Protein AF-A0A925CYK1-F1 (afdb_monomer)

Secondary structure (DSSP, 8-state):
--HHHHHHHHHHHHHHHHHHHHHHHHTTS-HHHHHHHHHHHHHHHHHHHHHS---SHHHHHHHHHHTT-

pLDDT: mean 77.78, std 14.98, range [47.16, 93.19]

Radius of gyration: 19.96 Å; Cα contacts (8 Å, |Δi|>4): 26; chains: 1; bounding box: 42×21×51 Å

Foldseek 3Di:
DVVVVCVVVVVCLVCVLVVQLVVCVVVVHHSVVSSVCSVCVVVVVVVVVVPPDDPCPVVVVVVVVVVVD

Solvent-accessible surface area (backbone atoms only — not comparable to full-atom values): 3962 Å² total; per-residue (Å²): 127,66,70,72,68,47,50,62,56,53,48,50,63,69,44,45,27,55,54,48,15,52,52,28,47,77,68,79,40,66,30,67,62,40,28,52,48,48,64,46,45,63,56,54,52,49,52,52,59,73,66,47,72,83,76,57,62,67,56,54,51,48,53,61,55,60,74,72,110

Structure (mmCIF, N/CA/C/O backbone):
data_AF-A0A925CYK1-F1
#
_entry.id   AF-A0A925CYK1-F1
#
loop_
_atom_site.group_PDB
_atom_site.id
_atom_site.type_symbol
_atom_site.label_atom_id
_atom_site.label_alt_id
_atom_site.label_comp_id
_atom_site.label_asym_id
_atom_site.label_entity_id
_atom_site.label_seq_id
_atom_site.pdbx_PDB_ins_code
_atom_site.Cartn_x
_atom_site.Cartn_y
_atom_site.Cartn_z
_atom_site.occupancy
_atom_site.B_iso_or_equiv
_atom_site.auth_seq_id
_atom_site.auth_comp_id
_atom_site.auth_asym_id
_atom_site.auth_atom_id
_atom_site.pdbx_PDB_model_num
ATOM 1 N N . MET A 1 1 ? 26.761 3.962 0.254 1.00 54.09 1 MET A N 1
ATOM 2 C CA . MET A 1 1 ? 25.959 5.162 0.592 1.00 54.09 1 MET A CA 1
ATOM 3 C C . MET A 1 1 ? 24.575 5.187 -0.073 1.00 54.09 1 MET A C 1
ATOM 5 O O . MET A 1 1 ? 23.808 6.087 0.224 1.00 54.09 1 MET A O 1
ATOM 9 N N . GLU A 1 2 ? 24.196 4.197 -0.889 1.00 57.62 2 GLU A N 1
ATOM 10 C CA . GLU A 1 2 ? 22.897 4.193 -1.595 1.00 57.62 2 GLU A CA 1
ATOM 11 C C . GLU A 1 2 ? 21.721 3.708 -0.720 1.00 57.62 2 GLU A C 1
ATOM 13 O O . GLU A 1 2 ? 20.621 4.244 -0.805 1.00 57.62 2 GLU A O 1
ATOM 18 N N . PHE A 1 3 ? 21.969 2.783 0.218 1.00 55.31 3 PHE A N 1
ATOM 19 C CA . PHE A 1 3 ? 20.950 2.240 1.135 1.00 55.31 3 PHE A CA 1
ATOM 20 C C . PHE A 1 3 ? 20.322 3.271 2.095 1.00 55.31 3 PHE A C 1
ATOM 22 O O . PHE A 1 3 ? 19.189 3.102 2.544 1.00 55.31 3 PHE A O 1
ATOM 29 N N . LEU A 1 4 ? 21.047 4.345 2.421 1.00 59.44 4 LEU A N 1
ATOM 30 C CA . LEU A 1 4 ? 20.563 5.403 3.316 1.00 59.44 4 LEU A CA 1
ATOM 31 C C . LEU A 1 4 ? 19.529 6.313 2.635 1.00 59.44 4 LEU A C 1
ATOM 33 O O . LEU A 1 4 ? 18.640 6.823 3.310 1.00 59.44 4 LEU A O 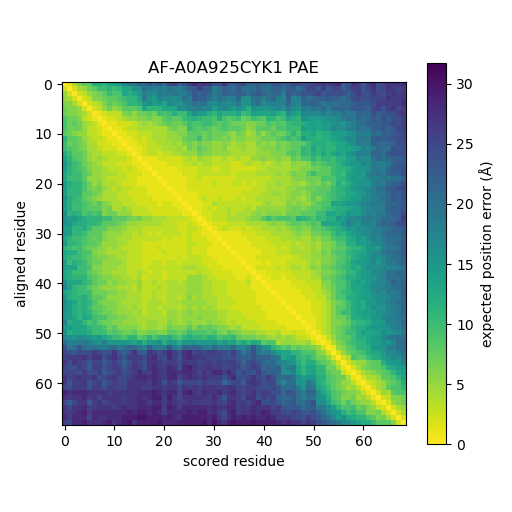1
ATOM 37 N N . PHE A 1 5 ? 19.598 6.465 1.308 1.00 60.00 5 PHE A N 1
ATOM 38 C CA . PHE A 1 5 ? 18.624 7.241 0.534 1.00 60.00 5 PHE A CA 1
ATOM 39 C C . PHE A 1 5 ? 17.356 6.443 0.196 1.00 60.00 5 PHE A C 1
ATOM 41 O O . PHE A 1 5 ? 16.291 7.034 0.031 1.00 60.00 5 PHE A O 1
ATOM 48 N N . SER A 1 6 ? 17.430 5.109 0.142 1.00 64.19 6 SER A N 1
ATOM 49 C CA . SER A 1 6 ? 16.274 4.246 -0.141 1.00 64.19 6 SER A CA 1
ATOM 50 C C . SER A 1 6 ? 15.391 3.972 1.081 1.00 64.19 6 SER A C 1
ATOM 52 O O . SER A 1 6 ? 14.195 3.730 0.933 1.00 64.19 6 SER A O 1
ATOM 54 N N . LEU A 1 7 ? 15.948 4.037 2.294 1.00 71.19 7 LEU A N 1
ATOM 55 C CA . LEU A 1 7 ? 15.212 3.872 3.554 1.00 71.19 7 LEU A CA 1
ATOM 56 C C . LEU A 1 7 ? 13.968 4.776 3.684 1.00 71.19 7 LEU A C 1
ATOM 58 O O . LEU A 1 7 ? 12.887 4.243 3.942 1.00 71.19 7 LEU A O 1
ATOM 62 N N . PRO A 1 8 ? 14.053 6.106 3.474 1.00 77.50 8 PRO A N 1
ATOM 63 C CA . PRO A 1 8 ? 12.876 6.970 3.546 1.00 77.50 8 PRO A CA 1
ATOM 64 C C . PRO A 1 8 ? 11.843 6.649 2.460 1.00 77.50 8 PRO A C 1
ATOM 66 O O . PRO A 1 8 ? 10.648 6.705 2.733 1.00 77.50 8 PRO A O 1
ATOM 69 N N . ALA A 1 9 ? 12.267 6.243 1.259 1.00 75.62 9 ALA A N 1
ATOM 70 C CA . ALA A 1 9 ? 11.346 5.857 0.190 1.00 75.62 9 ALA A CA 1
ATOM 71 C C . ALA A 1 9 ? 10.549 4.588 0.544 1.00 75.62 9 ALA A C 1
ATOM 73 O O . ALA A 1 9 ? 9.336 4.541 0.343 1.00 75.62 9 ALA A O 1
ATOM 74 N N . ILE A 1 10 ? 11.207 3.587 1.136 1.00 78.75 10 ILE A N 1
ATOM 75 C CA . ILE A 1 10 ? 10.550 2.357 1.602 1.00 78.75 10 ILE A CA 1
ATOM 76 C C . ILE A 1 10 ? 9.551 2.676 2.718 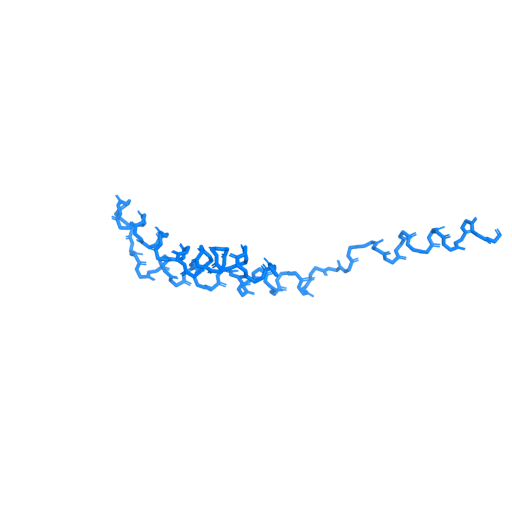1.00 78.75 10 ILE A C 1
ATOM 78 O O . ILE A 1 10 ? 8.423 2.186 2.693 1.00 78.75 10 ILE A O 1
ATOM 82 N N . LEU A 1 11 ? 9.933 3.537 3.665 1.00 81.88 11 LEU A N 1
ATOM 83 C CA . LEU A 1 11 ? 9.031 3.983 4.726 1.00 81.88 11 LEU A CA 1
ATOM 84 C C . LEU A 1 11 ? 7.804 4.692 4.146 1.00 81.88 11 LEU A C 1
ATOM 86 O O . LEU A 1 11 ? 6.686 4.363 4.528 1.00 81.88 11 LEU A O 1
ATOM 90 N N . ILE A 1 12 ? 7.979 5.596 3.179 1.00 80.50 12 ILE A N 1
ATOM 91 C CA . ILE A 1 12 ? 6.857 6.287 2.528 1.00 80.50 12 ILE A CA 1
ATOM 92 C C . ILE A 1 12 ? 5.883 5.285 1.896 1.00 80.50 12 ILE A C 1
ATOM 94 O O . ILE A 1 12 ? 4.679 5.413 2.103 1.00 80.50 12 ILE A O 1
ATOM 98 N N . ILE A 1 13 ? 6.378 4.262 1.192 1.00 81.06 13 ILE A N 1
ATOM 99 C CA . ILE A 1 13 ? 5.530 3.231 0.566 1.00 81.06 13 ILE A CA 1
ATOM 100 C C . ILE A 1 13 ? 4.757 2.430 1.625 1.00 81.06 13 ILE A C 1
ATOM 102 O O . ILE A 1 13 ? 3.561 2.192 1.464 1.00 81.06 13 ILE A O 1
ATOM 106 N N . LEU A 1 14 ? 5.406 2.059 2.732 1.00 81.31 14 LEU A N 1
ATOM 107 C CA . LEU A 1 14 ? 4.765 1.318 3.826 1.00 81.31 14 LEU A CA 1
ATOM 108 C C . LEU A 1 14 ? 3.727 2.160 4.585 1.00 81.31 14 LEU A C 1
ATOM 110 O O . LEU A 1 14 ? 2.700 1.635 5.014 1.00 81.31 14 LEU A O 1
ATOM 114 N N . PHE A 1 15 ? 3.966 3.466 4.730 1.00 87.31 15 PHE A N 1
ATOM 115 C CA . PHE A 1 15 ? 3.050 4.387 5.408 1.00 87.31 15 PHE A CA 1
ATOM 116 C C . PHE A 1 15 ? 1.926 4.908 4.506 1.00 87.31 15 PHE A C 1
ATOM 118 O O . PHE A 1 15 ? 0.895 5.353 5.014 1.00 87.31 15 PHE A O 1
ATOM 125 N N . GLN A 1 16 ? 2.070 4.826 3.184 1.00 86.19 16 GLN A N 1
ATOM 126 C CA . GLN A 1 16 ? 1.070 5.295 2.227 1.00 86.19 16 GLN A CA 1
ATOM 127 C C . GLN A 1 16 ? -0.351 4.737 2.469 1.00 86.19 16 GLN A C 1
ATOM 129 O O . GLN A 1 16 ? -1.275 5.556 2.514 1.00 86.19 16 GLN A O 1
ATOM 134 N N . PRO A 1 17 ? -0.581 3.419 2.675 1.00 88.56 17 PRO A N 1
ATOM 135 C CA . PRO A 1 17 ? -1.918 2.883 2.969 1.00 88.56 17 PRO A CA 1
ATOM 136 C C . PRO A 1 17 ? -2.487 3.387 4.304 1.00 88.56 17 PRO A C 1
ATOM 138 O O . PRO A 1 17 ? -3.692 3.603 4.428 1.00 88.56 17 PRO A O 1
ATOM 141 N N . VAL A 1 18 ? -1.626 3.636 5.296 1.00 89.75 18 VAL A N 1
ATOM 142 C CA . VAL A 1 18 ? -2.031 4.173 6.605 1.00 89.75 18 VAL A CA 1
ATOM 143 C C . VAL A 1 18 ? -2.478 5.628 6.473 1.00 89.75 18 VAL A C 1
ATOM 145 O O . VAL A 1 18 ? -3.528 6.000 6.995 1.00 89.75 18 VAL A O 1
ATOM 148 N N . LEU A 1 19 ? -1.737 6.439 5.715 1.00 89.31 19 LEU A N 1
ATOM 149 C CA . LEU A 1 19 ? -2.106 7.826 5.421 1.00 89.31 19 LEU A CA 1
ATOM 150 C C . LEU A 1 19 ? -3.428 7.912 4.648 1.00 89.31 19 LEU A C 1
ATOM 152 O O . LEU A 1 19 ? -4.255 8.773 4.940 1.00 89.31 19 LEU A O 1
ATOM 156 N N . THR A 1 20 ? -3.663 6.995 3.704 1.00 88.69 20 THR A N 1
ATOM 157 C CA . THR A 1 20 ? -4.933 6.949 2.953 1.00 88.69 20 THR A CA 1
ATOM 158 C C . THR A 1 20 ? -6.103 6.512 3.830 1.00 88.69 20 THR A C 1
ATOM 160 O O . THR A 1 20 ? -7.188 7.081 3.718 1.00 88.69 20 THR A O 1
ATOM 163 N N . ALA A 1 21 ? -5.893 5.561 4.742 1.00 89.88 21 ALA A N 1
ATOM 164 C CA . ALA A 1 21 ? -6.904 5.162 5.719 1.00 89.88 21 ALA A CA 1
ATOM 165 C C . ALA A 1 21 ? -7.243 6.301 6.693 1.00 89.88 21 ALA A C 1
ATOM 167 O O . ALA A 1 21 ? -8.416 6.536 6.986 1.00 89.88 21 ALA A O 1
ATOM 168 N N . PHE A 1 22 ? -6.230 7.041 7.153 1.00 90.69 22 PHE A N 1
ATOM 169 C CA . PHE A 1 22 ? -6.429 8.212 8.001 1.00 90.69 22 PHE A CA 1
ATOM 170 C C . PHE A 1 22 ? -7.196 9.303 7.254 1.00 90.69 22 PHE A C 1
ATOM 172 O O . PHE A 1 22 ? -8.203 9.785 7.759 1.00 90.69 22 PHE A O 1
ATOM 179 N N . ALA A 1 23 ? -6.806 9.631 6.020 1.00 90.31 23 ALA A N 1
ATOM 180 C CA . ALA A 1 23 ? -7.557 10.569 5.190 1.00 90.31 23 ALA A CA 1
ATOM 181 C C . ALA A 1 23 ? -9.018 10.120 5.016 1.00 90.31 23 ALA A C 1
ATOM 183 O O . ALA A 1 23 ? -9.928 10.917 5.214 1.00 90.31 23 ALA A O 1
ATOM 184 N N . ALA A 1 24 ? -9.268 8.838 4.738 1.00 90.31 24 ALA A N 1
ATOM 185 C CA . ALA A 1 24 ? -10.623 8.306 4.612 1.00 90.31 24 ALA A CA 1
ATOM 186 C C . ALA A 1 24 ? -11.476 8.518 5.876 1.00 90.31 24 ALA A C 1
ATOM 188 O O . ALA A 1 24 ? -12.653 8.851 5.752 1.00 90.31 24 ALA A O 1
ATOM 189 N N . TYR A 1 25 ? -10.883 8.395 7.067 1.00 92.25 25 TYR A N 1
ATOM 190 C CA . TYR A 1 25 ? -11.561 8.707 8.326 1.00 92.25 25 TYR A CA 1
ATOM 191 C C . TYR A 1 25 ? -12.010 10.178 8.396 1.00 92.25 25 TYR A C 1
ATOM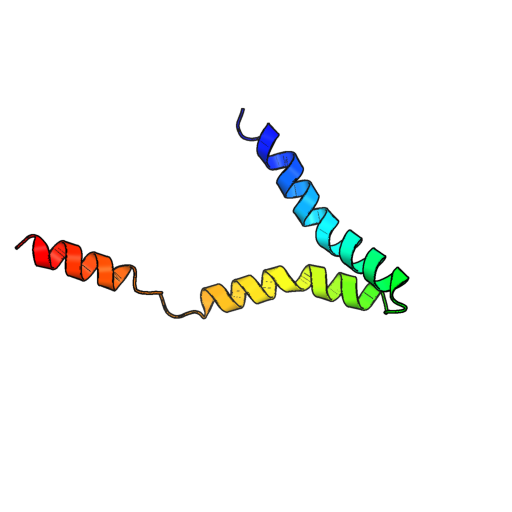 193 O O . TYR A 1 25 ? -13.148 10.448 8.769 1.00 92.25 25 TYR A O 1
ATOM 201 N N . TRP A 1 26 ? -11.171 11.125 7.959 1.00 93.19 26 TRP A N 1
ATOM 202 C CA . TRP A 1 26 ? -11.526 12.555 7.913 1.00 93.19 26 TRP A CA 1
ATOM 203 C C . TRP A 1 26 ? -12.655 12.886 6.928 1.00 93.19 26 TRP A C 1
ATOM 205 O O . TRP A 1 26 ? -13.384 13.850 7.139 1.00 93.19 26 TRP A O 1
ATOM 215 N N . TYR A 1 27 ? -12.816 12.092 5.868 1.00 92.81 27 TYR A N 1
ATOM 216 C CA . TYR A 1 27 ? -13.864 12.274 4.856 1.00 92.81 27 TYR A CA 1
ATOM 217 C C . TYR A 1 27 ? -15.142 11.466 5.135 1.00 92.81 27 TYR A C 1
ATOM 219 O O . TYR A 1 27 ? -15.956 11.282 4.226 1.00 92.81 27 TYR A O 1
ATOM 227 N N . ASP A 1 28 ? -15.315 10.956 6.359 1.00 92.06 28 ASP A N 1
ATOM 228 C CA . ASP A 1 28 ? -16.465 10.128 6.752 1.00 92.06 28 ASP A CA 1
ATOM 229 C C . ASP A 1 28 ? -16.641 8.908 5.818 1.00 92.06 28 ASP A C 1
ATOM 231 O O . ASP A 1 28 ? -17.712 8.577 5.292 1.00 92.06 28 ASP A O 1
ATOM 235 N N . ARG A 1 29 ? -15.510 8.266 5.505 1.00 91.25 29 ARG A N 1
ATOM 236 C CA . ARG A 1 29 ? -15.425 7.017 4.743 1.00 91.25 29 ARG A CA 1
ATOM 237 C C . ARG A 1 29 ? -14.883 5.916 5.641 1.00 91.25 29 ARG A C 1
ATOM 239 O O . ARG A 1 29 ? -14.177 6.161 6.608 1.00 91.25 29 ARG A O 1
ATOM 246 N N . ASN A 1 30 ? -15.178 4.666 5.290 1.00 92.94 30 ASN A N 1
ATOM 247 C CA . ASN A 1 30 ? -14.732 3.522 6.079 1.00 92.94 30 ASN A CA 1
ATOM 248 C C . ASN A 1 30 ? -13.201 3.324 5.942 1.00 92.94 30 ASN A C 1
ATOM 250 O O . ASN A 1 30 ? -12.750 2.904 4.869 1.00 92.94 30 ASN A O 1
ATOM 254 N N . PRO A 1 31 ? -12.404 3.574 6.998 1.00 90.38 31 PRO A N 1
ATOM 255 C CA . PRO A 1 31 ? -10.944 3.564 6.910 1.00 90.38 31 PRO A CA 1
ATOM 256 C C . PRO A 1 31 ? -10.385 2.166 6.627 1.00 90.38 31 PRO A C 1
ATOM 258 O O . PRO A 1 31 ? -9.390 2.037 5.922 1.00 90.38 31 PRO A O 1
ATOM 261 N N . VAL A 1 32 ? -11.058 1.108 7.095 1.00 91.50 32 VAL A N 1
ATOM 262 C CA . VAL A 1 32 ? -10.641 -0.287 6.876 1.00 91.50 32 VAL A CA 1
ATOM 263 C C . VAL A 1 32 ? -10.733 -0.655 5.397 1.00 91.50 32 VAL A C 1
ATOM 265 O O . VAL A 1 32 ? -9.815 -1.261 4.847 1.00 91.50 32 VAL A O 1
ATOM 268 N N . LYS A 1 33 ? -11.814 -0.240 4.721 1.00 91.38 33 LYS A N 1
ATOM 269 C CA . LYS A 1 33 ? -11.969 -0.465 3.276 1.00 91.38 33 LYS A CA 1
ATOM 270 C C . LYS A 1 33 ? -10.870 0.243 2.485 1.00 91.38 33 LYS A C 1
ATOM 272 O O . LYS A 1 33 ? -10.285 -0.355 1.590 1.00 91.38 33 LYS A O 1
ATOM 277 N N . TRP A 1 34 ? -10.570 1.493 2.832 1.00 90.44 34 TRP A N 1
ATOM 278 C CA . TRP A 1 34 ? -9.537 2.275 2.148 1.00 90.44 34 TRP A CA 1
ATOM 279 C C . TRP A 1 34 ? -8.118 1.773 2.421 1.00 90.44 34 TRP A C 1
ATOM 281 O O . TRP A 1 34 ? -7.296 1.786 1.507 1.00 90.44 34 TRP A O 1
ATOM 291 N N . LEU A 1 35 ? -7.849 1.246 3.618 1.00 91.12 35 LEU A N 1
ATOM 292 C CA . LEU A 1 35 ? -6.585 0.580 3.933 1.00 91.12 35 LEU A CA 1
ATOM 293 C C . LEU A 1 35 ? -6.368 -0.662 3.058 1.00 91.12 35 LEU A C 1
ATOM 295 O O . LEU A 1 35 ? -5.293 -0.833 2.488 1.00 91.12 35 LEU A O 1
ATOM 299 N N . LEU A 1 36 ? -7.401 -1.498 2.904 1.00 91.81 36 LEU A N 1
ATOM 300 C CA . LEU A 1 36 ? -7.352 -2.680 2.037 1.00 91.81 36 LEU A CA 1
ATOM 301 C C . LEU A 1 36 ? -7.151 -2.304 0.564 1.00 91.81 36 LEU A C 1
ATOM 303 O O . LEU A 1 36 ? -6.350 -2.936 -0.119 1.00 91.81 36 LEU A O 1
ATOM 307 N N . ILE A 1 37 ? -7.828 -1.256 0.084 1.00 89.94 37 ILE A N 1
ATOM 308 C CA . ILE A 1 37 ? -7.638 -0.744 -1.282 1.00 89.94 37 ILE A CA 1
ATOM 309 C C . ILE A 1 37 ? -6.193 -0.273 -1.477 1.00 89.94 37 ILE A C 1
ATOM 311 O O . ILE A 1 37 ? -5.558 -0.673 -2.449 1.00 89.94 37 ILE A O 1
ATOM 315 N N . GLY A 1 38 ? -5.658 0.525 -0.548 1.00 87.94 38 GLY A N 1
ATOM 316 C CA . GLY A 1 38 ? -4.279 1.015 -0.610 1.00 87.94 38 GLY A CA 1
ATOM 317 C C . GLY A 1 38 ? -3.239 -0.109 -0.592 1.00 87.94 38 GLY A C 1
ATOM 318 O O . GLY A 1 38 ? -2.242 -0.024 -1.304 1.00 87.94 38 GLY A O 1
ATOM 319 N N . LEU A 1 39 ? -3.495 -1.182 0.163 1.00 89.25 39 LEU A N 1
ATOM 320 C CA . LEU A 1 39 ? -2.636 -2.368 0.219 1.00 89.25 39 LEU A CA 1
ATOM 321 C C . LEU A 1 39 ? -2.681 -3.193 -1.081 1.00 89.25 39 LEU A C 1
ATOM 323 O O . LEU A 1 39 ? -1.657 -3.707 -1.525 1.00 89.25 39 LEU A O 1
ATOM 327 N N . LEU A 1 40 ? -3.862 -3.336 -1.689 1.00 90.50 40 LEU A N 1
ATOM 328 C CA . LEU A 1 40 ? -4.066 -4.162 -2.886 1.00 90.50 40 LEU A CA 1
ATOM 329 C C . LEU A 1 40 ? -3.708 -3.440 -4.193 1.00 90.50 40 LEU A C 1
ATOM 331 O O . LEU A 1 40 ? -3.374 -4.096 -5.179 1.00 90.50 40 LEU A O 1
ATOM 335 N N . LEU A 1 41 ? -3.738 -2.106 -4.212 1.00 89.75 4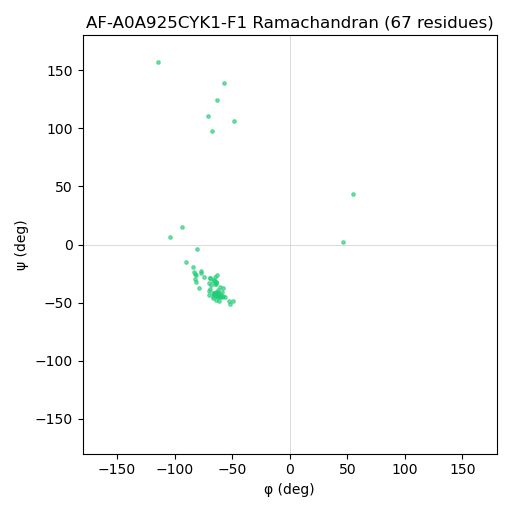1 LEU A N 1
ATOM 336 C CA . LEU A 1 41 ? -3.411 -1.286 -5.381 1.00 89.75 41 LEU A CA 1
A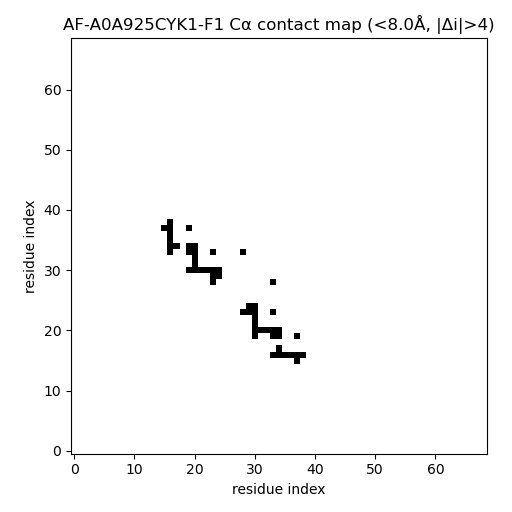TOM 337 C C . LEU A 1 41 ? -2.083 -1.663 -6.079 1.00 89.75 41 LEU A C 1
ATOM 339 O O . LEU A 1 41 ? -2.104 -1.843 -7.298 1.00 89.75 41 LEU A O 1
ATOM 343 N N . PRO A 1 42 ? -0.940 -1.826 -5.375 1.00 87.56 42 PRO A N 1
ATOM 344 C CA . PRO A 1 42 ? 0.321 -2.203 -6.019 1.00 87.56 42 PRO A CA 1
ATOM 345 C C . PRO A 1 42 ? 0.278 -3.593 -6.672 1.00 87.56 42 PRO A C 1
ATOM 347 O O . PRO A 1 42 ? 0.896 -3.801 -7.719 1.00 87.56 42 PRO A O 1
ATOM 350 N N . PHE A 1 43 ? -0.486 -4.538 -6.115 1.00 89.12 43 PHE A N 1
ATOM 351 C CA . PHE A 1 43 ? -0.688 -5.851 -6.736 1.00 89.12 43 PHE A CA 1
ATOM 352 C C . PHE A 1 43 ? -1.470 -5.730 -8.042 1.00 89.12 43 PHE A C 1
ATOM 354 O O . PHE A 1 43 ? -1.061 -6.288 -9.059 1.00 89.12 43 PHE A O 1
ATOM 361 N N . VAL A 1 44 ? -2.553 -4.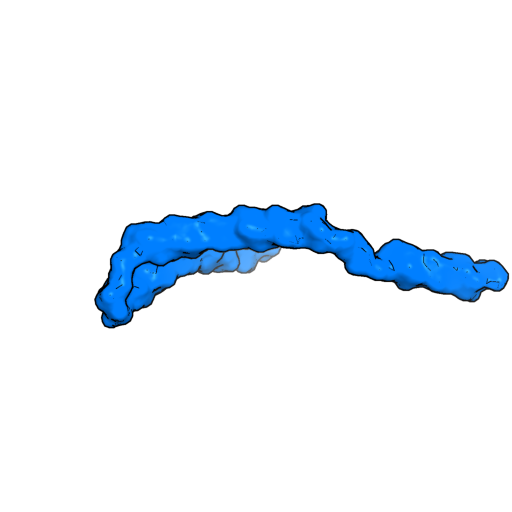951 -8.038 1.00 91.19 44 VAL A N 1
ATOM 362 C CA . VAL A 1 44 ? -3.340 -4.681 -9.250 1.00 91.19 44 VAL A CA 1
ATOM 363 C C . VAL A 1 44 ? -2.477 -3.992 -10.309 1.00 91.19 44 VAL A C 1
ATOM 365 O O . VAL A 1 44 ? -2.482 -4.412 -11.463 1.00 91.19 44 VAL A O 1
ATOM 368 N N . ALA A 1 45 ? -1.675 -2.997 -9.918 1.00 89.81 45 ALA A N 1
ATOM 369 C CA . ALA A 1 45 ? -0.744 -2.323 -10.820 1.00 89.81 45 ALA A CA 1
ATOM 370 C C . ALA A 1 45 ? 0.267 -3.302 -11.444 1.00 89.81 45 ALA A C 1
ATOM 372 O O . ALA A 1 45 ? 0.532 -3.232 -12.641 1.00 89.81 45 ALA A O 1
ATOM 373 N N . THR A 1 46 ? 0.777 -4.256 -10.661 1.00 89.50 46 THR A N 1
ATOM 374 C CA . THR A 1 46 ? 1.707 -5.289 -11.145 1.00 89.50 46 THR A CA 1
ATOM 375 C C . THR A 1 46 ? 1.042 -6.201 -12.173 1.00 89.50 46 THR A C 1
ATOM 377 O O . THR A 1 46 ? 1.620 -6.461 -13.225 1.00 89.50 46 THR A O 1
ATOM 380 N N . ILE A 1 47 ? -0.190 -6.645 -11.913 1.00 90.50 47 ILE A N 1
ATOM 381 C CA . ILE A 1 47 ? -0.956 -7.467 -12.861 1.00 90.50 47 ILE A CA 1
ATOM 382 C C . ILE A 1 47 ? -1.186 -6.701 -14.168 1.00 90.50 47 ILE A C 1
ATOM 384 O O . ILE A 1 47 ? -0.970 -7.258 -15.240 1.00 90.50 47 ILE A O 1
ATOM 388 N N . ILE A 1 48 ? -1.557 -5.420 -14.085 1.00 90.19 48 ILE A N 1
ATOM 389 C CA . ILE A 1 48 ? -1.734 -4.560 -15.263 1.00 90.19 48 ILE A CA 1
ATOM 390 C C . ILE A 1 48 ? -0.432 -4.465 -16.065 1.00 90.19 48 ILE A C 1
ATOM 392 O O . ILE A 1 48 ? -0.466 -4.609 -17.282 1.00 90.19 48 ILE A O 1
ATOM 396 N N . VAL A 1 49 ? 0.715 -4.269 -15.407 1.00 87.88 49 VAL A N 1
ATOM 397 C CA . VAL A 1 49 ? 2.027 -4.213 -16.076 1.00 87.88 49 VAL A CA 1
ATOM 398 C C . VAL A 1 49 ? 2.371 -5.536 -16.763 1.00 87.88 49 VAL A C 1
ATOM 400 O O . VAL A 1 49 ? 2.876 -5.515 -17.879 1.00 87.88 49 VAL A O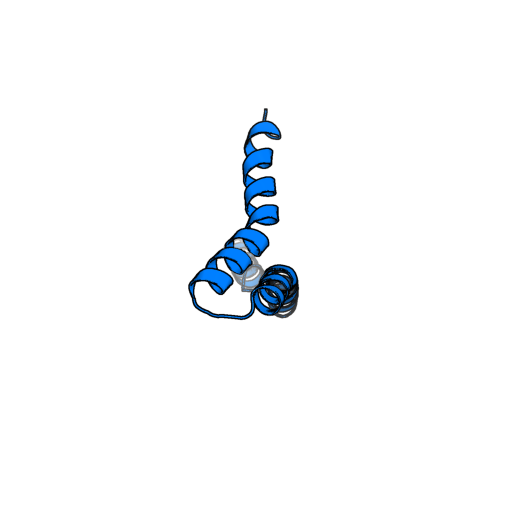 1
ATOM 403 N N . LEU A 1 50 ? 2.074 -6.675 -16.135 1.00 86.38 50 LEU A N 1
ATOM 404 C CA . LEU A 1 50 ? 2.308 -7.999 -16.724 1.00 86.38 50 LEU A CA 1
ATOM 405 C C . LEU A 1 50 ? 1.379 -8.302 -17.906 1.00 86.38 50 LEU A C 1
ATOM 407 O O . LEU A 1 50 ? 1.734 -9.086 -18.781 1.00 86.38 50 LEU A O 1
ATOM 411 N N . TRP A 1 51 ? 0.181 -7.723 -17.909 1.00 86.00 51 TRP A N 1
ATOM 412 C CA . TRP A 1 51 ? -0.804 -7.892 -18.977 1.00 86.00 51 TRP A CA 1
ATOM 413 C C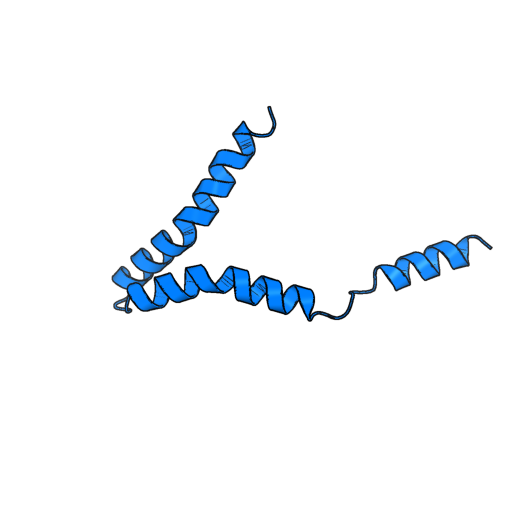 . TRP A 1 51 ? -0.681 -6.859 -20.089 1.00 86.00 51 TRP A C 1
ATOM 415 O O . TRP A 1 51 ? -1.258 -7.055 -21.161 1.00 86.00 51 TRP A O 1
ATOM 425 N N . LEU A 1 52 ? 0.046 -5.764 -19.862 1.00 82.44 52 LEU A N 1
ATOM 426 C CA . LEU A 1 52 ? 0.321 -4.810 -20.918 1.00 82.44 52 LEU A CA 1
ATOM 427 C C . LEU A 1 52 ? 1.153 -5.519 -21.997 1.00 82.44 52 LEU A C 1
ATOM 429 O O . LEU A 1 52 ? 2.218 -6.056 -21.683 1.00 82.44 52 LEU A O 1
ATOM 433 N N . PRO A 1 53 ? 0.700 -5.523 -23.264 1.00 70.94 53 PRO A N 1
ATOM 434 C CA . PRO A 1 53 ? 1.516 -6.035 -24.351 1.00 70.94 53 PRO A CA 1
ATOM 435 C C . PRO A 1 53 ? 2.833 -5.261 -24.370 1.00 70.94 53 PRO A C 1
ATOM 437 O O . PRO A 1 53 ? 2.845 -4.048 -24.148 1.00 70.94 53 PRO A O 1
ATOM 440 N N . GLU A 1 54 ? 3.934 -5.973 -24.604 1.00 68.81 54 GLU A N 1
ATOM 441 C CA . GLU A 1 54 ? 5.284 -5.417 -24.604 1.00 68.81 54 GLU A CA 1
ATOM 442 C C . GLU A 1 54 ? 5.322 -4.134 -25.448 1.00 68.81 54 GLU A C 1
ATOM 444 O O . GLU A 1 54 ? 5.208 -4.158 -26.675 1.00 68.81 54 GLU A O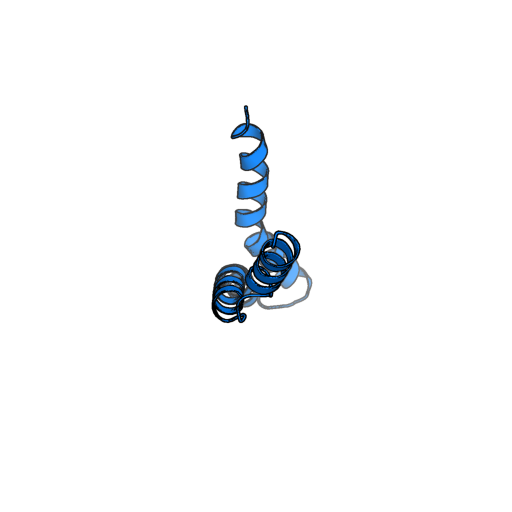 1
ATOM 449 N N . SER A 1 55 ? 5.414 -2.983 -24.775 1.00 63.69 55 SER A N 1
ATOM 450 C CA . SER A 1 55 ? 5.413 -1.682 -25.435 1.00 63.69 55 SER A CA 1
ATOM 451 C C . SER A 1 55 ? 6.696 -1.551 -26.234 1.00 63.69 55 SER A C 1
ATOM 453 O O . SER A 1 55 ? 7.732 -1.257 -25.650 1.00 63.69 55 SER A O 1
ATOM 455 N N . ASN A 1 56 ? 6.613 -1.825 -27.541 1.00 56.31 56 ASN A N 1
ATOM 456 C CA . ASN A 1 56 ? 7.407 -1.325 -28.674 1.00 56.31 56 ASN A CA 1
ATOM 457 C C . ASN A 1 56 ? 8.949 -1.286 -28.559 1.00 56.31 56 ASN A C 1
ATOM 459 O O . ASN A 1 56 ? 9.623 -0.872 -29.500 1.00 56.31 56 ASN A O 1
ATOM 463 N N . ARG A 1 57 ? 9.540 -1.741 -27.453 1.00 54.72 57 ARG A N 1
ATOM 464 C CA . ARG A 1 57 ? 10.976 -1.702 -27.159 1.00 54.72 57 ARG A CA 1
ATOM 465 C C . ARG A 1 57 ? 11.735 -2.655 -28.075 1.00 54.72 57 ARG A C 1
ATOM 467 O O . ARG A 1 57 ? 12.864 -2.371 -28.455 1.00 54.72 57 ARG A O 1
ATOM 474 N N . ASN A 1 58 ? 11.066 -3.721 -28.513 1.00 54.19 58 ASN A N 1
ATOM 475 C CA . ASN A 1 58 ? 11.560 -4.620 -29.552 1.00 54.19 58 ASN A CA 1
ATOM 476 C C . ASN A 1 58 ? 11.404 -4.031 -30.964 1.00 54.19 58 ASN A C 1
ATOM 478 O O . ASN A 1 58 ? 12.177 -4.382 -31.844 1.00 54.19 58 ASN A O 1
ATOM 482 N N . ARG A 1 59 ? 10.469 -3.097 -31.188 1.00 52.84 59 ARG A N 1
ATOM 483 C CA . ARG A 1 59 ? 10.290 -2.430 -32.489 1.00 52.84 59 ARG A CA 1
ATOM 484 C C . ARG A 1 59 ? 11.329 -1.329 -32.706 1.00 52.84 59 ARG A C 1
ATOM 486 O O . ARG A 1 59 ? 11.843 -1.213 -33.806 1.00 52.84 59 ARG A O 1
ATOM 493 N N . VAL A 1 60 ? 11.702 -0.590 -31.657 1.00 54.88 60 VAL A N 1
ATOM 494 C CA . VAL A 1 60 ? 12.827 0.366 -31.709 1.00 54.88 60 VAL A CA 1
ATOM 495 C C . VAL A 1 60 ? 14.158 -0.366 -31.905 1.00 54.88 60 VAL A C 1
ATOM 497 O O . VAL A 1 60 ? 14.943 0.043 -32.746 1.00 54.88 60 VAL A O 1
ATOM 500 N N . ARG A 1 61 ? 14.375 -1.502 -31.223 1.00 56.12 61 ARG A N 1
ATOM 501 C CA . ARG A 1 61 ? 15.554 -2.351 -31.469 1.00 56.12 61 ARG A CA 1
ATOM 502 C C . ARG A 1 61 ? 15.571 -2.974 -32.865 1.00 56.12 61 ARG A C 1
ATOM 504 O O . ARG A 1 61 ? 16.649 -3.160 -33.407 1.00 56.12 61 ARG A O 1
ATOM 511 N N . ALA A 1 62 ? 14.419 -3.326 -33.437 1.00 57.25 62 ALA A N 1
ATOM 512 C CA . ALA A 1 62 ? 14.358 -3.836 -34.806 1.00 57.25 62 ALA A CA 1
ATOM 513 C C . ALA A 1 62 ? 14.748 -2.751 -35.822 1.00 57.25 62 ALA A C 1
ATOM 515 O O . ALA A 1 62 ? 15.592 -3.007 -36.666 1.00 57.25 62 ALA A O 1
ATOM 516 N N . VAL A 1 63 ? 14.236 -1.523 -35.668 1.00 59.56 63 VAL A N 1
ATOM 517 C CA . VAL A 1 63 ? 14.618 -0.379 -36.519 1.00 59.56 63 VAL A CA 1
ATOM 518 C C . VAL A 1 63 ? 16.098 -0.011 -36.344 1.00 59.56 63 VAL A C 1
ATOM 520 O O . VAL A 1 63 ? 16.783 0.218 -37.327 1.00 59.56 63 VAL A O 1
ATOM 523 N N . GLU A 1 64 ? 16.627 -0.033 -35.119 1.00 55.06 64 GLU A N 1
ATOM 524 C CA . GLU A 1 64 ? 18.049 0.248 -34.857 1.00 55.06 64 GLU A CA 1
ATOM 525 C C . GLU A 1 64 ? 18.990 -0.816 -35.455 1.00 55.06 64 GLU A C 1
ATOM 527 O O . GLU A 1 64 ? 20.104 -0.493 -35.855 1.00 55.06 64 GLU A O 1
ATOM 532 N N . ASN A 1 65 ? 18.551 -2.079 -35.555 1.00 58.47 65 ASN A N 1
ATOM 533 C CA . ASN A 1 65 ? 19.323 -3.129 -36.230 1.00 58.47 65 ASN A CA 1
ATOM 534 C C . ASN A 1 65 ? 19.150 -3.111 -37.758 1.00 58.47 65 ASN A C 1
ATOM 536 O O . ASN A 1 65 ? 20.087 -3.485 -38.454 1.00 58.47 65 ASN A O 1
ATOM 540 N N . ASP A 1 66 ? 18.003 -2.666 -38.279 1.00 57.12 66 ASP A N 1
ATOM 541 C CA . ASP A 1 66 ? 17.767 -2.528 -39.724 1.00 57.12 66 ASP A CA 1
ATOM 542 C C . ASP A 1 66 ? 18.458 -1.283 -40.321 1.00 57.12 66 ASP A C 1
ATOM 544 O O . ASP A 1 66 ? 18.752 -1.264 -41.510 1.00 57.12 66 ASP A O 1
ATOM 548 N N . GLU A 1 67 ? 18.774 -0.259 -39.518 1.00 55.94 67 GLU A N 1
ATOM 549 C CA . GLU A 1 67 ? 19.566 0.914 -39.944 1.00 55.94 67 GLU A CA 1
ATOM 550 C C . GLU A 1 67 ? 21.090 0.666 -39.952 1.00 55.94 67 GLU A C 1
ATOM 552 O O . GLU A 1 67 ? 21.866 1.536 -40.353 1.00 55.94 67 GLU A O 1
ATOM 557 N N . LEU A 1 68 ? 21.528 -0.520 -39.513 1.00 55.41 68 LEU A N 1
ATOM 558 C CA . LEU A 1 68 ? 22.933 -0.934 -39.424 1.00 55.41 68 LEU A CA 1
ATOM 559 C C . LEU A 1 68 ? 23.365 -1.916 -40.536 1.00 55.41 68 LEU A C 1
ATOM 561 O O . LEU A 1 68 ? 24.501 -2.397 -40.491 1.00 55.41 68 LEU A O 1
ATOM 565 N N . PHE A 1 69 ? 22.502 -2.183 -41.528 1.00 47.16 69 PHE A N 1
ATOM 566 C CA . PHE A 1 69 ? 22.793 -2.997 -42.720 1.00 47.16 69 PHE A CA 1
ATOM 567 C C . PHE A 1 69 ? 22.709 -2.201 -44.027 1.00 47.16 69 PHE A C 1
ATOM 569 O O . PHE A 1 69 ? 21.730 -1.448 -44.217 1.00 47.16 69 PHE A O 1
#

Sequence (69 aa):
MEFLFSLPAILIILFQPVLTAFAAYWYDRNPVKWLLIGLLLPFVATIIVLWLPESNRNRVRAVENDELF

Mean predicted aligned error: 11.47 Å